Protein AF-A0A7S2CMT9-F1 (afdb_monomer_lite)

Secondary structure (DSSP, 8-state):
-HHHHHHHHHHHHHHHHHHHHHHHHHHHHHHHHHHHHHHHSPPPHHHHHHHHHHHHHGGGSSSHHHHHHHHHHHS---------TT---------------------TT---------

Structure (mmCIF, N/CA/C/O backbone):
data_AF-A0A7S2CMT9-F1
#
_entry.id   AF-A0A7S2CMT9-F1
#
loop_
_atom_site.group_PDB
_atom_site.id
_atom_site.type_symbol
_atom_site.label_atom_id
_atom_site.label_alt_id
_atom_site.label_comp_id
_atom_site.label_asym_id
_atom_site.label_entity_id
_atom_site.label_seq_id
_atom_site.pdbx_PDB_ins_code
_atom_site.Cartn_x
_atom_site.Cartn_y
_atom_site.Cartn_z
_atom_site.occupancy
_atom_site.B_iso_or_equiv
_atom_site.auth_seq_id
_atom_site.auth_comp_id
_atom_site.auth_asym_id
_atom_site.auth_atom_id
_atom_site.pdbx_PDB_model_num
ATOM 1 N N . ALA A 1 1 ? 27.005 0.802 -34.954 1.00 57.41 1 ALA A N 1
ATOM 2 C CA . ALA A 1 1 ? 25.809 0.261 -34.267 1.00 57.41 1 ALA A CA 1
ATOM 3 C C . ALA A 1 1 ? 25.746 0.564 -32.754 1.00 57.41 1 ALA A C 1
ATOM 5 O O . ALA A 1 1 ? 24.772 0.188 -32.118 1.00 57.41 1 ALA A O 1
ATOM 6 N N . MET A 1 2 ? 26.708 1.294 -32.171 1.00 59.00 2 MET A N 1
ATOM 7 C CA . MET A 1 2 ? 26.832 1.485 -30.713 1.00 59.00 2 MET A CA 1
ATOM 8 C C . MET A 1 2 ? 25.779 2.436 -30.093 1.00 59.00 2 MET A C 1
ATOM 10 O O . MET A 1 2 ? 25.417 2.283 -28.936 1.00 59.00 2 MET A O 1
ATOM 14 N N . LEU A 1 3 ? 25.216 3.362 -30.881 1.00 60.34 3 LEU A N 1
ATOM 15 C CA . LEU A 1 3 ? 24.229 4.354 -30.417 1.00 60.34 3 LEU A CA 1
ATOM 16 C C . LEU A 1 3 ? 22.809 3.800 -30.192 1.00 60.34 3 LEU A C 1
ATOM 18 O O . LEU A 1 3 ? 22.000 4.449 -29.544 1.00 60.34 3 LEU A O 1
ATOM 22 N N . ARG A 1 4 ? 22.470 2.622 -30.733 1.00 62.94 4 ARG A N 1
ATOM 23 C CA . ARG A 1 4 ? 21.123 2.039 -30.560 1.00 62.94 4 ARG A CA 1
ATOM 24 C C . ARG A 1 4 ? 20.962 1.295 -29.234 1.00 62.94 4 ARG A C 1
ATOM 26 O O . ARG A 1 4 ? 19.858 1.255 -28.704 1.00 62.94 4 ARG A O 1
ATOM 33 N N . HIS A 1 5 ? 22.051 0.743 -28.702 1.00 59.38 5 HIS A N 1
ATOM 34 C CA . HIS A 1 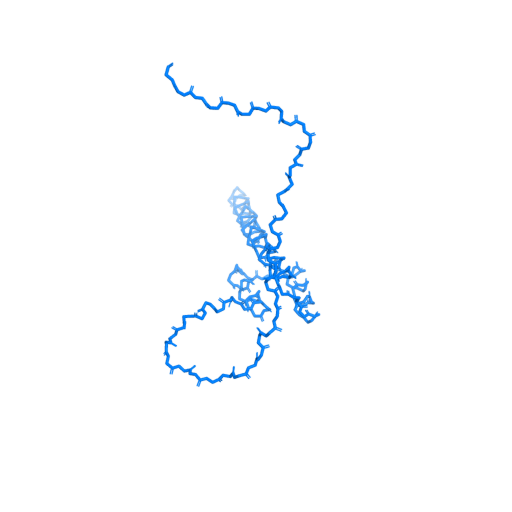5 ? 22.038 0.025 -27.428 1.00 59.38 5 HIS A CA 1
ATOM 35 C C . HIS A 1 5 ? 21.827 0.973 -26.241 1.00 59.38 5 HIS A C 1
ATOM 37 O O . HIS A 1 5 ? 20.983 0.699 -25.393 1.00 59.38 5 HIS A O 1
ATOM 43 N N . SER A 1 6 ? 22.495 2.132 -26.240 1.00 63.59 6 SER A N 1
ATOM 44 C CA . SER A 1 6 ? 22.373 3.116 -25.158 1.00 63.59 6 SER A CA 1
ATOM 45 C C . SER A 1 6 ? 20.962 3.695 -25.034 1.00 63.59 6 SER A C 1
ATOM 47 O O . SER A 1 6 ? 20.449 3.832 -23.931 1.00 63.59 6 SER A O 1
ATOM 49 N N . VAL A 1 7 ? 20.280 3.972 -26.151 1.00 69.88 7 VAL A N 1
ATOM 50 C CA . VAL A 1 7 ? 18.893 4.479 -26.135 1.00 69.88 7 VAL A CA 1
ATOM 51 C C . VAL A 1 7 ? 17.931 3.464 -25.509 1.00 69.88 7 VAL A C 1
ATOM 53 O O . VAL A 1 7 ? 17.027 3.839 -24.761 1.00 69.88 7 VAL A O 1
ATOM 56 N N . GLN A 1 8 ? 18.133 2.173 -25.778 1.00 67.69 8 GLN A N 1
ATOM 57 C CA . GLN A 1 8 ? 17.276 1.115 -25.251 1.00 67.69 8 GLN A CA 1
ATOM 58 C C . GLN A 1 8 ? 17.497 0.881 -23.748 1.00 67.69 8 GLN A C 1
ATOM 60 O O . GLN A 1 8 ? 16.543 0.590 -23.030 1.00 67.69 8 GLN A O 1
ATOM 65 N N . GLU A 1 9 ? 18.728 1.035 -23.260 1.00 68.94 9 GLU A N 1
ATOM 66 C CA . GLU A 1 9 ? 19.057 0.957 -21.831 1.00 68.94 9 GLU A CA 1
ATOM 67 C C . GLU A 1 9 ? 18.506 2.157 -21.055 1.00 68.94 9 GLU A C 1
ATOM 69 O O . GLU A 1 9 ? 17.838 1.970 -20.037 1.00 68.94 9 GLU A O 1
ATOM 74 N N . THR A 1 10 ? 18.674 3.375 -21.578 1.00 69.12 10 THR A N 1
ATOM 75 C CA . THR A 1 10 ? 18.124 4.590 -20.958 1.00 69.12 10 THR A CA 1
ATOM 76 C C . THR A 1 10 ? 16.598 4.544 -20.889 1.00 69.12 10 THR A C 1
ATOM 78 O O . THR A 1 10 ? 16.018 4.888 -19.862 1.00 69.12 10 THR A O 1
ATOM 81 N N . SER A 1 11 ? 15.929 4.063 -21.944 1.00 64.25 11 SER A N 1
ATOM 82 C CA . SER A 1 11 ? 14.468 3.921 -21.941 1.00 64.25 11 SER A CA 1
ATOM 83 C C . SER A 1 11 ? 13.983 2.943 -20.869 1.00 64.25 11 SER A C 1
ATOM 85 O O . SER A 1 11 ? 12.986 3.231 -20.216 1.00 64.25 11 SER A O 1
ATOM 87 N N . LYS A 1 12 ? 14.682 1.815 -20.670 1.00 71.31 12 LYS A N 1
ATOM 88 C CA . LYS A 1 12 ? 14.340 0.828 -19.633 1.00 71.31 12 LYS A CA 1
ATOM 89 C C . LYS A 1 12 ? 14.509 1.400 -18.228 1.00 71.31 12 LYS A C 1
ATOM 91 O O . LYS A 1 12 ? 13.674 1.149 -17.362 1.00 71.31 12 LYS A O 1
ATOM 96 N N . MET A 1 13 ? 15.567 2.181 -18.019 1.00 71.19 13 MET A N 1
ATOM 97 C CA . MET A 1 13 ? 15.835 2.834 -16.740 1.00 71.19 13 MET A CA 1
ATOM 98 C C . MET A 1 13 ? 14.741 3.852 -16.391 1.00 71.19 13 MET A C 1
ATOM 100 O O . MET A 1 13 ? 14.219 3.824 -15.282 1.00 71.19 13 MET A O 1
ATOM 104 N N . LEU A 1 14 ? 14.331 4.690 -17.352 1.00 72.88 14 LEU A N 1
ATOM 105 C CA . LEU A 1 14 ? 13.247 5.661 -17.157 1.00 72.88 14 LEU A CA 1
ATOM 106 C C . LEU A 1 14 ? 11.908 4.978 -16.842 1.00 72.88 14 LEU A C 1
ATOM 108 O O . LEU A 1 14 ? 11.249 5.358 -15.879 1.00 72.88 14 LEU A O 1
ATOM 112 N N . THR A 1 15 ? 11.553 3.914 -17.572 1.00 73.12 15 THR A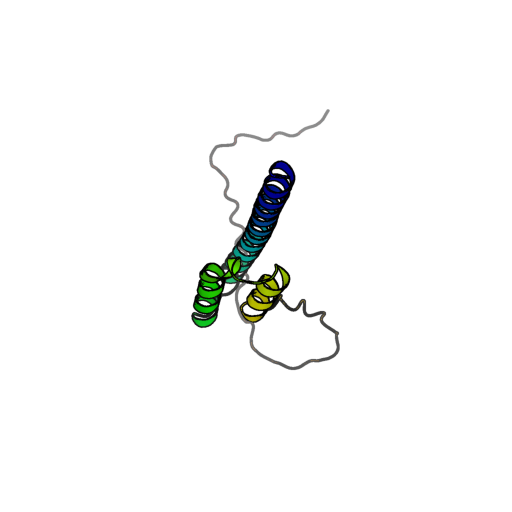 N 1
ATOM 113 C CA . THR A 1 15 ? 10.330 3.146 -17.274 1.00 73.12 15 THR A CA 1
ATOM 114 C C . THR A 1 15 ? 10.361 2.469 -15.903 1.00 73.12 15 THR A C 1
ATOM 116 O O . THR A 1 15 ? 9.310 2.295 -15.294 1.00 73.12 15 THR A O 1
ATOM 119 N N . GLY A 1 16 ? 11.546 2.101 -15.400 1.00 77.31 16 GLY A N 1
ATOM 120 C CA . GLY A 1 16 ? 11.700 1.555 -14.049 1.00 77.31 16 GLY A CA 1
ATOM 121 C C . GLY A 1 16 ? 11.352 2.580 -12.969 1.00 77.31 16 GLY A C 1
ATOM 122 O O . GLY A 1 16 ? 10.614 2.266 -12.038 1.00 77.31 16 GLY A O 1
ATOM 123 N N . PHE A 1 17 ? 11.796 3.829 -13.133 1.00 85.38 17 PHE A N 1
ATOM 124 C CA . PHE A 1 17 ? 11.470 4.902 -12.191 1.00 85.38 17 PHE A CA 1
ATOM 125 C C . PHE A 1 17 ? 9.984 5.259 -12.182 1.00 85.38 17 PHE A C 1
ATOM 127 O O . PHE A 1 17 ? 9.429 5.516 -11.115 1.00 85.38 17 PHE A O 1
ATOM 134 N N . ASP A 1 18 ? 9.322 5.252 -13.340 1.00 89.06 18 ASP A N 1
ATOM 135 C CA . ASP A 1 18 ? 7.887 5.543 -13.410 1.00 89.06 18 ASP A CA 1
ATOM 136 C C . ASP A 1 18 ? 7.051 4.499 -12.648 1.00 89.06 18 ASP A C 1
ATOM 138 O O . ASP A 1 18 ? 6.098 4.858 -11.944 1.00 89.06 18 ASP A O 1
ATOM 142 N N . ASP A 1 19 ? 7.427 3.217 -12.723 1.00 90.12 19 ASP A N 1
ATOM 143 C CA . ASP A 1 19 ? 6.785 2.151 -11.942 1.00 90.12 19 ASP A CA 1
ATOM 144 C C . ASP A 1 19 ? 6.999 2.358 -10.435 1.00 90.12 19 ASP A C 1
ATOM 146 O O . ASP A 1 19 ? 6.040 2.349 -9.659 1.00 90.12 19 ASP A O 1
ATOM 150 N N . GLU A 1 20 ? 8.233 2.644 -10.013 1.00 93.00 20 GLU A N 1
ATOM 151 C CA . GLU A 1 20 ? 8.557 2.917 -8.607 1.00 93.00 20 GLU A CA 1
ATOM 152 C C . GLU A 1 20 ? 7.798 4.130 -8.055 1.00 93.00 20 GLU A C 1
ATOM 154 O O . GLU A 1 20 ? 7.229 4.067 -6.960 1.00 93.00 20 GLU A O 1
ATOM 159 N N . ILE A 1 21 ? 7.721 5.222 -8.822 1.00 93.69 21 ILE A N 1
ATOM 160 C CA . ILE A 1 21 ? 6.961 6.422 -8.448 1.00 93.69 21 ILE A CA 1
ATOM 161 C C . ILE A 1 21 ? 5.479 6.079 -8.294 1.00 93.69 21 ILE A C 1
ATOM 163 O O . ILE A 1 21 ? 4.830 6.522 -7.340 1.00 93.69 21 ILE A O 1
ATOM 167 N N . THR A 1 22 ? 4.929 5.285 -9.213 1.00 95.50 22 THR A N 1
ATOM 168 C CA . THR A 1 22 ? 3.516 4.898 -9.175 1.00 95.50 22 THR A CA 1
ATOM 169 C C . THR A 1 22 ? 3.221 4.020 -7.956 1.00 95.50 22 THR A C 1
ATOM 171 O O . THR A 1 22 ? 2.268 4.296 -7.219 1.00 95.50 22 THR A O 1
ATOM 174 N N . LYS A 1 23 ? 4.079 3.035 -7.672 1.00 95.75 23 LYS A N 1
ATOM 175 C CA . LYS A 1 23 ? 4.000 2.203 -6.463 1.00 95.75 23 LYS A CA 1
ATOM 176 C C . LYS A 1 23 ? 4.123 3.037 -5.187 1.00 95.75 23 LYS A C 1
ATOM 178 O O . LYS A 1 23 ? 3.360 2.830 -4.245 1.00 95.75 23 LYS A O 1
ATOM 183 N N . GLY A 1 24 ? 5.021 4.022 -5.161 1.00 95.81 24 GLY A N 1
ATOM 184 C CA . GLY A 1 24 ? 5.186 4.944 -4.034 1.00 95.81 24 GLY A CA 1
ATOM 185 C C . GLY A 1 24 ? 3.926 5.770 -3.751 1.00 95.81 24 GLY A C 1
ATOM 186 O O . GLY A 1 24 ? 3.495 5.877 -2.600 1.00 95.81 24 GLY A O 1
ATOM 187 N N . ARG A 1 25 ? 3.275 6.296 -4.799 1.00 97.31 25 ARG A N 1
ATOM 188 C CA . ARG A 1 25 ? 1.992 7.013 -4.674 1.00 97.31 25 ARG A CA 1
ATOM 189 C C . ARG A 1 25 ? 0.895 6.115 -4.109 1.00 97.31 25 ARG A C 1
ATOM 191 O O . ARG A 1 25 ? 0.175 6.538 -3.205 1.00 97.31 25 ARG A O 1
ATOM 198 N N . LEU A 1 26 ? 0.795 4.880 -4.600 1.00 97.12 26 LEU A N 1
ATOM 199 C CA . LEU A 1 26 ? -0.158 3.904 -4.079 1.00 97.12 26 LEU A CA 1
ATOM 200 C C . LEU A 1 26 ? 0.109 3.601 -2.598 1.00 97.12 26 LEU A C 1
ATOM 202 O O . LEU A 1 26 ? -0.803 3.678 -1.778 1.00 97.12 26 LEU A O 1
ATOM 206 N N . MET A 1 27 ? 1.360 3.326 -2.224 1.00 97.50 27 MET A N 1
ATOM 207 C CA . MET A 1 27 ? 1.722 3.058 -0.829 1.00 97.50 27 MET A CA 1
ATOM 208 C C . MET A 1 27 ? 1.385 4.227 0.098 1.00 97.50 27 MET A C 1
ATOM 210 O O . MET A 1 27 ? 0.925 4.004 1.218 1.00 97.50 27 MET A O 1
ATOM 214 N N . HIS A 1 28 ? 1.542 5.470 -0.357 1.00 97.50 28 HIS A N 1
ATOM 215 C CA . HIS A 1 28 ? 1.130 6.646 0.408 1.00 97.50 28 HIS A CA 1
ATOM 216 C C . HIS A 1 28 ? -0.391 6.689 0.657 1.00 97.50 28 HIS A C 1
ATOM 218 O O . HIS A 1 28 ? -0.834 6.952 1.781 1.00 97.50 28 HIS A O 1
ATOM 224 N N . GLN A 1 29 ? -1.197 6.374 -0.363 1.00 96.31 29 GLN A N 1
ATOM 225 C CA . GLN A 1 29 ? -2.657 6.279 -0.234 1.00 96.31 29 GLN A CA 1
ATOM 226 C C . GLN A 1 29 ? -3.058 5.177 0.756 1.00 96.31 29 GLN A C 1
ATOM 228 O O . GLN A 1 29 ? -3.858 5.411 1.666 1.00 96.31 29 GLN A O 1
ATOM 233 N N . LEU A 1 30 ? -2.457 3.992 0.628 1.00 95.75 30 LEU A N 1
ATOM 234 C CA . LEU A 1 30 ? -2.715 2.852 1.509 1.00 95.75 30 LEU A CA 1
ATOM 235 C C . LEU A 1 30 ? -2.299 3.125 2.955 1.00 95.75 30 LEU A C 1
ATOM 237 O O . LEU A 1 30 ? -3.029 2.783 3.881 1.00 95.75 30 LEU A O 1
ATOM 241 N N . THR A 1 31 ? -1.173 3.809 3.153 1.00 96.75 31 THR A N 1
ATOM 242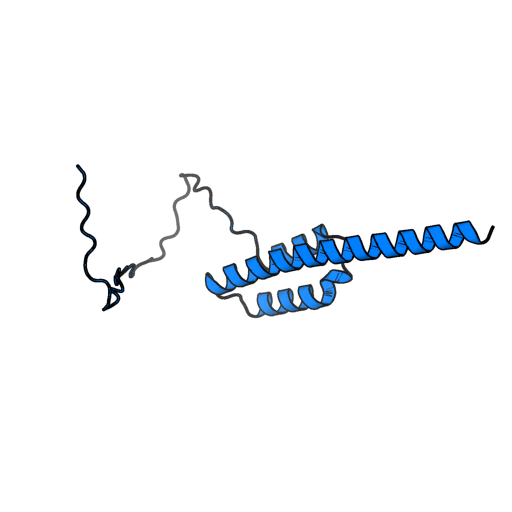 C CA . THR A 1 31 ? -0.697 4.226 4.478 1.00 96.75 31 THR A CA 1
ATOM 243 C C . THR A 1 31 ? -1.701 5.155 5.154 1.00 96.75 31 THR A C 1
ATOM 245 O O . THR A 1 31 ? -2.050 4.956 6.317 1.00 96.75 31 THR A O 1
ATOM 248 N N . SER A 1 32 ? -2.225 6.138 4.416 1.00 95.38 32 SER A N 1
ATOM 249 C CA . SER A 1 32 ? -3.275 7.026 4.924 1.00 95.38 32 SER A CA 1
ATOM 250 C C . SER A 1 32 ? -4.522 6.241 5.340 1.00 95.38 32 SER A C 1
ATOM 252 O O . SER A 1 32 ? -5.048 6.454 6.431 1.00 95.38 32 SER A O 1
ATOM 254 N N . ARG A 1 33 ? -4.962 5.276 4.519 1.00 93.12 33 ARG A N 1
ATOM 255 C CA . ARG A 1 33 ? -6.108 4.404 4.831 1.00 93.12 33 ARG A CA 1
ATOM 256 C C . ARG A 1 33 ? -5.858 3.535 6.067 1.00 93.12 33 ARG A C 1
ATOM 258 O O . ARG A 1 33 ? -6.731 3.458 6.927 1.00 93.12 33 ARG A O 1
ATOM 265 N N . TYR A 1 34 ? -4.674 2.936 6.185 1.00 94.56 34 TYR A N 1
ATOM 266 C CA . TYR A 1 34 ? -4.265 2.155 7.354 1.00 94.56 34 TYR A CA 1
ATOM 267 C C . TYR A 1 34 ? -4.368 2.976 8.643 1.00 94.56 34 TYR A C 1
ATOM 269 O O . TYR A 1 34 ? -4.977 2.528 9.611 1.00 94.56 34 TYR A O 1
ATOM 277 N N . PHE A 1 35 ? -3.824 4.198 8.654 1.00 93.50 35 PHE A N 1
ATOM 278 C CA . PHE A 1 35 ? -3.862 5.057 9.841 1.00 93.50 35 PHE A CA 1
ATOM 279 C C . PHE A 1 35 ? -5.267 5.551 10.179 1.00 93.50 35 PHE A C 1
ATOM 281 O O . PHE A 1 35 ? -5.592 5.681 11.359 1.00 93.50 35 PHE A O 1
ATOM 288 N N . THR A 1 36 ? -6.102 5.824 9.175 1.00 90.75 36 THR A N 1
ATOM 289 C CA . THR A 1 36 ? -7.514 6.149 9.404 1.00 90.75 36 THR A CA 1
ATOM 290 C C . THR A 1 36 ? -8.229 4.984 10.073 1.00 90.75 36 THR A C 1
ATOM 292 O O . THR A 1 36 ? -8.861 5.190 11.108 1.00 90.75 36 THR A O 1
ATOM 295 N N . MET A 1 37 ? -8.053 3.765 9.554 1.00 88.62 37 MET A N 1
ATOM 296 C CA . MET A 1 37 ? -8.641 2.576 10.160 1.00 88.62 37 MET A CA 1
ATOM 297 C C . MET A 1 37 ? -8.111 2.373 11.577 1.00 88.62 37 MET A C 1
ATOM 299 O O . MET A 1 37 ? -8.912 2.291 12.489 1.00 88.62 37 MET A O 1
ATOM 303 N N . GLN A 1 38 ? -6.792 2.407 11.795 1.00 89.75 38 GLN A N 1
ATOM 304 C CA . GLN A 1 38 ? -6.176 2.219 13.115 1.00 89.75 38 GLN A CA 1
ATOM 305 C C . GLN A 1 38 ? -6.700 3.204 14.180 1.00 89.75 38 GLN A C 1
ATOM 307 O O . GLN A 1 38 ? -6.734 2.885 15.371 1.00 89.75 38 GLN A O 1
ATOM 312 N N . LYS A 1 39 ? -7.073 4.423 13.766 1.00 88.75 39 LYS A N 1
ATOM 313 C CA . LYS A 1 39 ? -7.667 5.437 14.647 1.00 88.75 39 LYS A CA 1
ATOM 314 C C . LYS A 1 39 ? -9.140 5.170 14.957 1.00 88.75 39 LYS A C 1
ATOM 316 O O . LYS A 1 39 ? -9.565 5.477 16.067 1.00 88.75 39 LYS A O 1
ATOM 321 N N . GLN A 1 40 ? -9.904 4.670 13.989 1.00 86.94 40 GLN A N 1
ATOM 322 C CA . GLN A 1 40 ? -11.326 4.344 14.148 1.00 86.94 40 GLN A CA 1
ATOM 323 C C . GLN A 1 40 ? -11.508 3.033 14.921 1.00 86.94 40 GLN A C 1
ATOM 325 O O . GLN A 1 40 ? -12.271 2.965 15.881 1.00 86.94 40 GLN A O 1
ATOM 330 N N . GLU A 1 41 ? -10.738 2.021 14.537 1.00 83.88 41 GLU A N 1
ATOM 331 C CA . GLU A 1 41 ? -10.745 0.665 15.057 1.00 83.88 41 GLU A CA 1
ATOM 332 C C . GLU A 1 41 ? -9.303 0.237 15.333 1.00 83.88 41 GLU A C 1
ATOM 334 O O . GLU A 1 41 ? -8.411 0.387 14.497 1.00 83.88 41 GLU A O 1
ATOM 339 N N . LYS A 1 42 ? -9.032 -0.318 16.518 1.00 85.81 42 LYS A N 1
ATOM 340 C CA . LYS A 1 42 ? -7.692 -0.848 16.785 1.00 85.81 42 LYS A CA 1
ATOM 341 C C . LYS A 1 42 ? -7.422 -2.012 15.834 1.00 85.81 42 LYS A C 1
ATOM 343 O O . LYS A 1 42 ? -8.092 -3.040 15.912 1.00 85.81 42 LYS A O 1
ATOM 348 N N . THR A 1 43 ? -6.401 -1.867 14.994 1.00 90.94 43 THR A N 1
ATOM 349 C CA . THR A 1 43 ? -5.836 -2.969 14.217 1.00 90.94 43 THR A CA 1
ATOM 350 C C . THR A 1 43 ? -5.433 -4.116 15.140 1.00 90.94 43 THR A C 1
ATOM 352 O O . THR A 1 43 ? -4.960 -3.923 16.265 1.00 90.94 43 THR A O 1
ATOM 355 N N . THR A 1 44 ? -5.595 -5.346 14.664 1.00 93.94 44 THR A N 1
ATOM 356 C CA . THR A 1 44 ? -5.028 -6.501 15.360 1.00 93.94 44 THR A CA 1
ATOM 357 C C . THR A 1 44 ? -3.509 -6.530 15.172 1.00 93.94 44 THR A C 1
ATOM 359 O O . THR A 1 44 ? -2.988 -6.145 14.126 1.00 93.94 44 THR A O 1
ATOM 362 N N . LYS A 1 45 ? -2.775 -7.100 16.141 1.00 94.19 45 LYS A N 1
ATOM 363 C CA . LYS A 1 45 ? -1.315 -7.300 16.014 1.00 94.19 45 LYS A CA 1
ATOM 364 C C . LYS A 1 45 ? -0.933 -8.056 14.739 1.00 94.19 45 LYS A C 1
ATOM 366 O O . LYS A 1 45 ? 0.151 -7.848 14.203 1.00 94.19 45 LYS A O 1
ATOM 371 N N . ARG A 1 46 ? -1.797 -8.969 14.282 1.00 94.19 46 ARG A N 1
ATOM 372 C CA . ARG A 1 46 ? -1.576 -9.727 13.050 1.00 94.19 46 ARG A CA 1
ATOM 373 C C . ARG A 1 46 ? -1.630 -8.813 11.828 1.00 94.19 46 ARG A C 1
ATOM 375 O O . ARG A 1 46 ? -0.716 -8.868 11.014 1.00 94.19 46 ARG A O 1
ATOM 382 N N . GLN A 1 47 ? -2.637 -7.944 11.753 1.00 93.94 47 GLN A N 1
ATOM 383 C CA . GLN A 1 47 ? -2.758 -6.953 10.685 1.00 93.94 47 GLN A CA 1
ATOM 384 C C . GLN A 1 47 ? -1.584 -5.973 10.678 1.00 93.94 47 GLN A C 1
ATOM 386 O O . GLN A 1 47 ? -1.038 -5.709 9.613 1.00 93.94 47 GLN A O 1
ATOM 391 N N . ASP A 1 48 ? -1.135 -5.504 11.848 1.00 95.62 48 ASP A N 1
ATOM 392 C CA . ASP A 1 48 ? 0.049 -4.638 11.953 1.00 95.62 48 ASP A CA 1
ATOM 393 C C . ASP A 1 48 ? 1.302 -5.315 11.373 1.00 95.62 48 ASP A C 1
ATOM 395 O O . ASP A 1 48 ? 2.106 -4.689 10.682 1.00 95.62 48 ASP A O 1
ATOM 399 N N . TRP A 1 49 ? 1.486 -6.606 11.665 1.00 97.25 49 TRP A N 1
ATOM 400 C CA . TRP A 1 49 ? 2.612 -7.391 11.161 1.00 97.25 49 TRP A CA 1
ATOM 401 C C . TRP A 1 49 ? 2.534 -7.638 9.657 1.00 97.25 49 TRP A C 1
ATOM 403 O O . TRP A 1 49 ? 3.538 -7.478 8.961 1.00 97.25 49 TRP A O 1
ATOM 413 N N . ASP A 1 50 ? 1.362 -8.018 9.152 1.00 96.88 50 ASP A N 1
ATOM 414 C CA . ASP A 1 50 ? 1.171 -8.249 7.723 1.00 96.88 50 ASP A CA 1
ATOM 415 C C . ASP A 1 50 ? 1.299 -6.929 6.931 1.00 96.88 50 ASP A C 1
ATOM 417 O O . ASP A 1 50 ? 1.899 -6.919 5.855 1.00 96.88 50 ASP A O 1
ATOM 421 N N . TRP A 1 51 ? 0.851 -5.797 7.495 1.00 96.81 51 TRP A N 1
ATOM 422 C CA . TRP A 1 51 ? 1.071 -4.458 6.935 1.00 96.81 51 TRP A CA 1
ATOM 423 C C . TRP A 1 51 ? 2.559 -4.104 6.853 1.00 96.81 51 TRP A C 1
ATOM 425 O O . TRP A 1 51 ? 3.035 -3.714 5.788 1.00 96.81 51 TRP A O 1
ATOM 435 N N . LYS A 1 52 ? 3.328 -4.304 7.932 1.00 97.19 52 LYS A N 1
ATOM 436 C CA . LYS A 1 52 ? 4.786 -4.073 7.921 1.00 97.19 52 LYS A CA 1
ATOM 437 C C . LYS A 1 52 ? 5.491 -4.898 6.845 1.00 97.19 52 LYS A C 1
ATOM 439 O O . LYS A 1 52 ? 6.292 -4.353 6.092 1.00 97.19 52 LYS A O 1
ATOM 444 N N . ARG A 1 53 ? 5.138 -6.181 6.713 1.00 97.38 53 ARG A N 1
ATOM 445 C CA . ARG A 1 53 ? 5.683 -7.050 5.656 1.00 97.38 53 ARG A CA 1
ATOM 446 C C . ARG A 1 53 ? 5.337 -6.561 4.253 1.00 97.38 53 ARG A C 1
ATOM 448 O O . ARG A 1 53 ? 6.159 -6.684 3.349 1.00 97.38 53 ARG A O 1
ATOM 455 N N . LEU A 1 54 ? 4.134 -6.019 4.052 1.00 97.12 54 LEU A N 1
ATOM 456 C CA . LEU A 1 54 ? 3.771 -5.405 2.776 1.00 97.12 54 LEU A CA 1
ATOM 457 C C . LEU A 1 54 ? 4.659 -4.186 2.485 1.00 97.12 54 LEU A C 1
ATOM 459 O O . LEU A 1 54 ? 5.202 -4.097 1.388 1.00 97.12 54 LEU A O 1
ATOM 463 N N . CYS A 1 55 ? 4.873 -3.304 3.466 1.00 96.88 55 CYS A N 1
ATOM 464 C CA . CYS A 1 55 ? 5.742 -2.130 3.330 1.00 96.88 55 CYS A CA 1
ATOM 465 C C . CYS A 1 55 ? 7.206 -2.474 3.026 1.00 96.88 55 CYS A C 1
ATOM 467 O O . CYS A 1 55 ? 7.864 -1.734 2.304 1.00 96.88 55 CYS A O 1
ATOM 469 N N . GLU A 1 56 ? 7.724 -3.583 3.551 1.00 97.00 56 GLU A N 1
ATOM 470 C CA . GLU A 1 56 ? 9.095 -4.034 3.275 1.00 97.00 56 GLU A CA 1
ATOM 471 C C . GLU A 1 56 ? 9.248 -4.609 1.857 1.00 97.00 56 GLU A C 1
ATOM 473 O O . GLU A 1 56 ? 10.310 -4.491 1.250 1.00 97.00 56 GLU A O 1
ATOM 478 N N . GLY A 1 57 ? 8.193 -5.231 1.317 1.00 95.00 57 GLY A N 1
ATOM 479 C CA . GLY A 1 57 ? 8.262 -6.016 0.082 1.00 95.00 57 GLY A CA 1
ATOM 480 C C . GLY A 1 57 ? 7.548 -5.433 -1.140 1.00 95.00 57 GLY A C 1
ATOM 481 O O . GLY A 1 57 ? 7.555 -6.081 -2.185 1.00 95.00 57 GLY A O 1
ATOM 482 N N . TYR A 1 58 ? 6.901 -4.266 -1.047 1.00 96.00 58 TYR A N 1
ATOM 483 C CA . TYR A 1 58 ? 6.001 -3.787 -2.111 1.00 96.00 58 TYR A CA 1
ATOM 484 C C . TYR A 1 58 ? 6.700 -3.512 -3.451 1.00 96.00 58 TYR A C 1
ATOM 486 O O . TYR A 1 58 ? 6.094 -3.723 -4.499 1.00 96.00 58 TYR A O 1
ATOM 494 N N . LEU A 1 59 ? 7.971 -3.092 -3.441 1.00 94.94 59 LEU A N 1
ATOM 495 C CA . LEU A 1 59 ? 8.731 -2.836 -4.672 1.00 94.94 59 LEU A CA 1
ATOM 496 C C . LEU A 1 59 ? 8.951 -4.113 -5.494 1.00 94.94 59 LEU A C 1
ATOM 498 O O . LEU A 1 59 ? 8.937 -4.058 -6.722 1.00 94.94 59 LEU A O 1
ATOM 502 N N . ALA A 1 60 ? 9.074 -5.262 -4.822 1.00 94.75 60 ALA A N 1
ATOM 503 C CA . ALA A 1 60 ? 9.251 -6.568 -5.453 1.00 94.75 60 ALA A CA 1
ATOM 504 C C . ALA A 1 60 ? 7.944 -7.160 -6.014 1.00 94.75 60 ALA A C 1
ATOM 506 O O . ALA A 1 60 ? 7.962 -8.238 -6.609 1.00 94.75 60 ALA A O 1
ATOM 507 N N . LEU A 1 61 ? 6.800 -6.498 -5.808 1.00 93.81 61 LEU A N 1
ATOM 508 C CA . LEU A 1 61 ? 5.529 -6.937 -6.376 1.00 93.81 61 LEU A CA 1
ATOM 509 C C . LEU A 1 61 ? 5.424 -6.534 -7.853 1.00 93.81 61 LEU A C 1
ATOM 511 O O . LEU A 1 61 ? 5.907 -5.466 -8.235 1.00 93.81 61 LEU A O 1
ATOM 515 N N . PRO A 1 62 ? 4.801 -7.382 -8.693 1.00 90.69 62 PRO A N 1
ATOM 516 C CA . PRO A 1 62 ? 4.813 -7.200 -10.143 1.00 90.69 62 PRO A CA 1
ATOM 517 C C . PRO A 1 62 ? 4.064 -5.943 -10.586 1.00 90.69 62 PRO A C 1
ATOM 519 O O . PRO A 1 62 ? 4.458 -5.321 -11.564 1.00 90.69 62 PRO A O 1
ATOM 522 N N . ASP A 1 63 ? 3.006 -5.559 -9.869 1.00 92.62 63 ASP A N 1
ATOM 523 C CA . ASP A 1 63 ? 2.177 -4.409 -10.205 1.00 92.62 63 ASP A CA 1
ATOM 524 C C . ASP A 1 63 ? 1.453 -3.828 -8.974 1.00 92.62 63 ASP A C 1
ATOM 526 O O . ASP A 1 63 ? 1.455 -4.375 -7.865 1.00 92.62 63 ASP A O 1
ATOM 530 N N . ASN A 1 64 ? 0.793 -2.695 -9.202 1.00 93.88 64 ASN A N 1
ATOM 531 C CA . ASN A 1 64 ? -0.041 -2.000 -8.223 1.00 93.88 64 ASN A CA 1
ATOM 532 C C . ASN A 1 64 ? -1.250 -2.825 -7.759 1.00 93.88 64 ASN A C 1
ATOM 534 O O . ASN A 1 64 ? -1.683 -2.702 -6.612 1.00 93.88 64 ASN A O 1
ATOM 538 N N . MET A 1 65 ? -1.791 -3.684 -8.625 1.00 94.81 65 MET A N 1
ATOM 539 C CA . MET A 1 65 ? -2.939 -4.532 -8.296 1.00 94.81 65 MET A CA 1
ATOM 540 C C . MET A 1 65 ? -2.569 -5.586 -7.250 1.00 94.81 65 MET A C 1
ATOM 542 O O . MET A 1 65 ? -3.351 -5.848 -6.337 1.00 94.81 65 MET A O 1
ATOM 546 N N . ALA A 1 66 ? -1.363 -6.147 -7.317 1.00 95.44 66 ALA A N 1
ATOM 547 C CA . ALA A 1 66 ? -0.840 -7.080 -6.331 1.00 95.44 66 ALA A CA 1
ATOM 548 C C . ALA A 1 66 ? -0.650 -6.413 -4.960 1.00 95.44 66 ALA A C 1
ATOM 550 O O . ALA A 1 66 ? -0.975 -7.026 -3.940 1.00 95.44 66 ALA A O 1
ATOM 551 N N . ILE A 1 67 ? -0.173 -5.161 -4.931 1.00 97.12 67 ILE A N 1
ATOM 552 C CA . ILE A 1 67 ? -0.052 -4.364 -3.699 1.00 97.12 67 ILE A CA 1
ATOM 553 C C . ILE A 1 67 ? -1.441 -4.138 -3.090 1.00 97.12 67 ILE A C 1
ATOM 555 O O . ILE A 1 67 ? -1.670 -4.488 -1.931 1.00 97.12 67 ILE A O 1
ATOM 559 N N . GLN A 1 68 ? -2.382 -3.622 -3.887 1.00 96.19 68 GLN A N 1
ATOM 560 C CA . GLN A 1 68 ? -3.751 -3.330 -3.457 1.00 96.19 68 GLN A CA 1
ATOM 561 C C . GLN A 1 68 ? -4.461 -4.586 -2.936 1.00 96.19 68 GLN A C 1
ATOM 563 O O . GLN A 1 68 ? -4.995 -4.587 -1.832 1.00 96.19 68 GLN A O 1
ATOM 568 N N . LYS A 1 69 ? -4.384 -5.698 -3.677 1.00 95.44 69 LYS A N 1
ATOM 569 C CA . LYS A 1 69 ? -4.991 -6.977 -3.289 1.00 95.44 69 LYS A CA 1
ATOM 570 C C . LYS A 1 69 ? -4.444 -7.505 -1.963 1.00 95.44 69 LYS A C 1
ATOM 572 O O . LYS A 1 69 ? -5.206 -8.034 -1.157 1.00 95.44 69 LYS A O 1
ATOM 577 N N . ARG A 1 70 ? -3.132 -7.388 -1.727 1.00 96.19 70 ARG A N 1
ATOM 578 C CA . ARG A 1 70 ? -2.533 -7.779 -0.442 1.00 96.19 70 ARG A CA 1
ATOM 579 C C . ARG A 1 70 ? -2.990 -6.867 0.684 1.00 96.19 70 ARG A C 1
ATOM 581 O O . ARG A 1 70 ? -3.292 -7.370 1.758 1.00 96.19 70 ARG A O 1
ATOM 588 N N . PHE A 1 71 ? -3.074 -5.563 0.437 1.00 96.31 71 PHE A N 1
ATOM 589 C CA . PHE A 1 71 ? -3.604 -4.626 1.417 1.00 96.31 71 PHE A CA 1
ATOM 590 C C . PHE A 1 71 ? -5.052 -4.948 1.785 1.00 96.31 71 PHE A C 1
ATOM 592 O O . PHE A 1 71 ? -5.357 -5.066 2.966 1.00 96.31 71 PHE A O 1
ATOM 599 N N . ASP A 1 72 ? -5.923 -5.168 0.799 1.00 95.00 72 ASP A N 1
ATOM 600 C CA . ASP A 1 72 ? -7.338 -5.464 1.042 1.00 95.00 72 ASP A CA 1
ATOM 601 C C . ASP A 1 72 ? -7.554 -6.818 1.743 1.00 95.00 72 ASP A C 1
ATOM 603 O O . ASP A 1 72 ? -8.563 -7.015 2.414 1.00 95.00 72 ASP A O 1
ATOM 607 N N . ALA A 1 73 ? -6.593 -7.744 1.652 1.00 94.31 73 ALA A N 1
ATOM 608 C CA . ALA A 1 73 ? -6.597 -8.973 2.445 1.00 94.31 73 ALA A CA 1
ATOM 609 C C . ALA A 1 73 ? -6.234 -8.741 3.928 1.00 94.31 73 ALA A C 1
ATOM 611 O O . ALA A 1 73 ? -6.650 -9.519 4.784 1.00 94.31 73 ALA A O 1
ATOM 612 N N . ILE A 1 74 ? -5.462 -7.692 4.237 1.00 93.56 74 ILE A N 1
ATOM 613 C CA . ILE A 1 74 ? -5.098 -7.297 5.610 1.00 93.56 74 ILE A CA 1
ATOM 614 C C . ILE A 1 74 ? -6.210 -6.427 6.208 1.00 93.56 74 ILE A C 1
ATOM 616 O O . ILE A 1 74 ? -6.634 -6.628 7.348 1.00 93.56 74 ILE A O 1
ATOM 620 N N . ILE A 1 75 ? -6.669 -5.452 5.425 1.00 89.62 75 ILE A N 1
ATOM 621 C CA . ILE A 1 75 ? -7.673 -4.453 5.7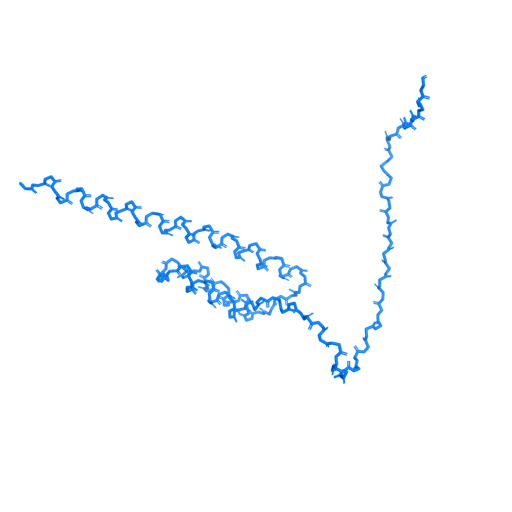76 1.00 89.62 75 ILE A CA 1
ATOM 622 C C . ILE A 1 75 ? -8.768 -4.504 4.710 1.00 89.62 75 ILE A C 1
ATOM 624 O O . ILE A 1 75 ? -8.654 -3.821 3.685 1.00 89.62 75 ILE A O 1
ATOM 628 N N . PRO A 1 76 ? -9.829 -5.300 4.917 1.00 85.38 76 PRO A N 1
ATOM 629 C CA . PRO A 1 76 ? -10.920 -5.351 3.961 1.00 85.38 76 PRO A CA 1
ATOM 630 C C . PRO A 1 76 ? -11.522 -3.952 3.779 1.00 85.38 76 PRO A C 1
ATOM 632 O O . PRO A 1 76 ? -11.585 -3.172 4.734 1.00 85.38 76 PRO A O 1
ATOM 635 N N . PRO A 1 77 ? -11.931 -3.581 2.553 1.00 78.12 77 PRO A N 1
ATOM 636 C CA . PRO A 1 77 ? -12.708 -2.369 2.357 1.00 78.12 77 PRO A CA 1
ATOM 637 C C . PRO A 1 77 ? -13.950 -2.455 3.232 1.00 78.12 77 PRO A C 1
ATOM 639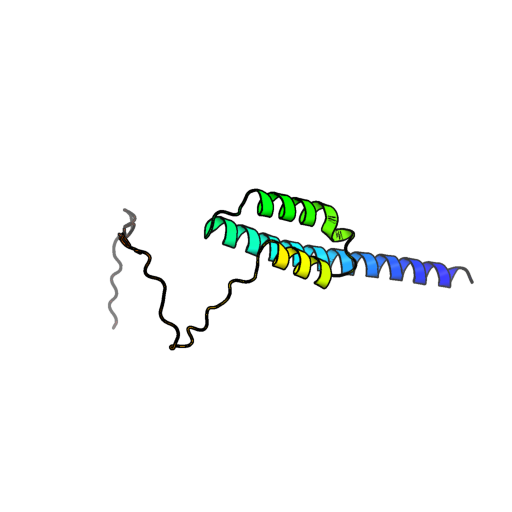 O O . PRO A 1 77 ? -14.626 -3.486 3.253 1.00 78.12 77 PRO A O 1
ATOM 642 N N . GLU A 1 78 ? -14.197 -1.382 3.982 1.00 68.19 78 GLU A N 1
ATOM 643 C CA . GLU A 1 78 ? -15.378 -1.233 4.819 1.00 68.19 78 GLU A CA 1
ATOM 644 C C . GLU A 1 78 ? -16.584 -1.598 3.954 1.00 68.19 78 GLU A C 1
ATOM 646 O O . GLU A 1 78 ? -16.862 -0.950 2.936 1.00 68.19 78 GLU A O 1
ATOM 651 N N . ARG A 1 79 ? -17.244 -2.714 4.286 1.00 55.72 79 ARG A N 1
ATOM 652 C CA . ARG A 1 79 ? -18.502 -3.058 3.641 1.00 55.72 79 ARG A CA 1
ATOM 653 C C . ARG A 1 79 ? -19.427 -1.917 4.024 1.00 55.72 79 ARG A C 1
ATOM 655 O O . ARG A 1 79 ? -19.879 -1.864 5.161 1.00 55.72 79 ARG A O 1
ATOM 662 N N . ARG A 1 80 ? -19.694 -0.994 3.095 1.00 44.31 80 ARG A N 1
ATOM 663 C CA . ARG A 1 80 ? -20.904 -0.182 3.166 1.00 44.31 80 ARG A CA 1
ATOM 664 C C . ARG A 1 80 ? -22.025 -1.205 3.182 1.00 44.31 80 ARG A C 1
ATOM 666 O O . ARG A 1 80 ? -22.363 -1.750 2.135 1.00 44.31 80 ARG A O 1
ATOM 673 N N . LEU A 1 81 ? -22.485 -1.561 4.377 1.00 41.59 81 LEU A N 1
ATOM 674 C CA . LEU A 1 81 ? -23.701 -2.321 4.560 1.00 41.59 81 LEU A CA 1
ATOM 675 C C . LEU A 1 81 ? -24.776 -1.433 3.946 1.00 41.59 81 LEU A C 1
ATOM 677 O O . LEU A 1 81 ? -25.239 -0.471 4.554 1.00 41.59 81 LEU A O 1
ATOM 681 N N . VAL A 1 82 ? -25.084 -1.691 2.677 1.00 42.62 82 VAL A N 1
ATOM 682 C CA . VAL A 1 82 ? -26.398 -1.384 2.147 1.00 42.62 82 VAL A CA 1
ATOM 683 C C . VAL A 1 82 ? -27.301 -2.188 3.064 1.00 42.62 82 VAL A C 1
ATOM 685 O O . VAL A 1 82 ? -27.258 -3.416 3.058 1.00 42.62 82 VAL A O 1
ATOM 688 N N . VAL A 1 83 ? -27.961 -1.491 3.984 1.00 40.53 83 VAL A N 1
ATOM 689 C CA . VAL A 1 83 ? -29.003 -2.077 4.812 1.00 40.53 83 VAL A CA 1
ATOM 690 C C . VAL A 1 83 ? -30.122 -2.407 3.832 1.00 40.53 83 VAL A C 1
ATOM 692 O O . VAL A 1 83 ? -30.980 -1.571 3.565 1.00 40.53 83 VAL A O 1
ATOM 695 N N . ASP A 1 84 ? -30.049 -3.583 3.210 1.00 37.22 84 ASP A N 1
ATOM 696 C CA . ASP A 1 84 ? -31.241 -4.219 2.675 1.00 37.22 84 ASP A CA 1
ATOM 697 C C . ASP A 1 84 ? -32.154 -4.445 3.878 1.00 37.22 84 ASP A C 1
ATOM 699 O O . ASP A 1 84 ? -31.766 -5.038 4.887 1.00 37.22 84 ASP A O 1
ATOM 703 N N . ALA A 1 85 ? -33.332 -3.842 3.804 1.00 47.97 85 ALA 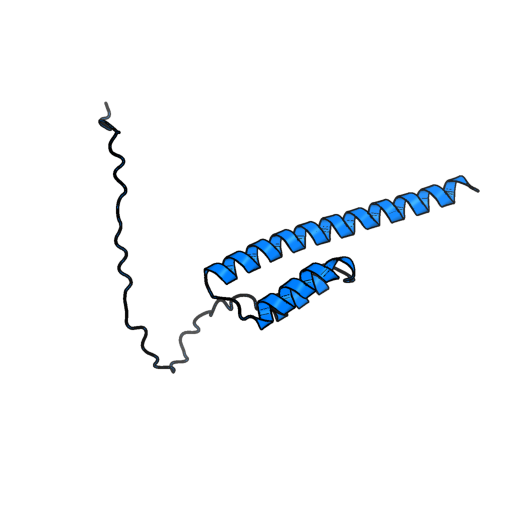A N 1
ATOM 704 C CA . ALA A 1 85 ? -34.246 -3.618 4.913 1.00 47.97 85 ALA A CA 1
ATOM 705 C C . ALA A 1 85 ? -34.969 -4.888 5.412 1.00 47.97 85 ALA A C 1
ATOM 707 O O . ALA A 1 85 ? -36.052 -4.767 5.974 1.00 47.97 85 ALA A O 1
ATOM 708 N N . ASP A 1 86 ? -34.406 -6.085 5.233 1.00 45.62 86 ASP A N 1
ATOM 709 C CA . ASP A 1 86 ? -35.162 -7.337 5.387 1.00 45.62 86 ASP A CA 1
ATOM 710 C C . ASP A 1 86 ? -34.416 -8.501 6.064 1.00 45.62 86 ASP A C 1
ATOM 712 O O . ASP A 1 86 ? -34.787 -9.655 5.879 1.00 45.62 86 ASP A O 1
ATOM 716 N N . ASP A 1 87 ? -33.404 -8.246 6.902 1.00 38.09 87 ASP A N 1
ATOM 717 C CA . ASP A 1 87 ? -32.899 -9.313 7.783 1.00 38.09 87 ASP A CA 1
ATOM 718 C C . ASP A 1 87 ? -32.562 -8.801 9.189 1.00 38.09 87 ASP A C 1
ATOM 720 O O . ASP A 1 87 ? -31.492 -8.264 9.488 1.00 38.09 87 ASP A O 1
ATOM 724 N N . VAL A 1 88 ? -33.552 -8.940 10.067 1.00 44.38 88 VAL A N 1
ATOM 725 C CA . VAL A 1 88 ? -33.424 -8.791 11.514 1.00 44.38 88 VAL A CA 1
ATOM 726 C C . VAL A 1 88 ? -32.868 -10.098 12.071 1.00 44.38 88 VAL A C 1
ATOM 728 O O . VAL A 1 88 ? -33.551 -11.110 11.996 1.00 44.38 88 VAL A O 1
ATOM 731 N N . CYS A 1 89 ? -31.683 -10.053 12.694 1.00 39.59 89 CYS A N 1
ATOM 732 C CA . CYS A 1 89 ? -31.398 -10.675 13.999 1.00 39.59 89 CYS A CA 1
ATOM 733 C C . CYS A 1 89 ? -29.907 -10.549 14.366 1.00 39.59 89 CYS A C 1
ATOM 735 O O . CYS A 1 89 ? -29.100 -11.388 13.984 1.00 39.59 89 CYS A O 1
ATOM 737 N N . TYR A 1 90 ? -29.551 -9.570 15.206 1.00 39.12 90 TYR A N 1
ATOM 738 C CA . TYR A 1 90 ? -28.741 -9.865 16.395 1.00 39.12 90 TYR A CA 1
ATOM 739 C C . TYR A 1 90 ? -28.887 -8.748 17.435 1.00 39.12 90 TYR A C 1
ATOM 741 O O . TYR A 1 90 ? -28.370 -7.641 17.289 1.00 39.12 90 TYR A O 1
ATOM 749 N N . GLU A 1 91 ? -29.631 -9.072 18.488 1.00 47.88 91 GLU A N 1
ATOM 750 C CA . GLU A 1 91 ? -29.655 -8.362 19.761 1.00 47.88 91 GLU A CA 1
ATOM 751 C C . GLU A 1 91 ? -28.246 -8.371 20.371 1.00 47.88 91 GLU A C 1
ATOM 753 O O . GLU A 1 91 ? -27.636 -9.423 20.565 1.00 47.88 91 GLU A O 1
ATOM 758 N N . GLY A 1 92 ? -27.721 -7.185 20.662 1.00 40.41 92 GLY A N 1
ATOM 759 C CA . GLY A 1 92 ? -26.398 -7.002 21.249 1.00 40.41 92 GLY A CA 1
ATOM 760 C C . GLY A 1 92 ? -26.195 -5.560 21.691 1.00 40.41 92 GLY A C 1
ATOM 761 O O . GLY A 1 92 ? -25.444 -4.818 21.071 1.00 40.41 92 GLY A O 1
ATOM 762 N N . GLU A 1 93 ? -26.956 -5.164 22.712 1.00 43.59 93 GLU A N 1
ATOM 763 C CA . GLU A 1 93 ? -26.788 -3.997 23.591 1.00 43.59 93 GLU A CA 1
ATOM 764 C C . GLU A 1 93 ? -25.734 -2.945 23.194 1.00 43.59 93 GLU A C 1
ATOM 766 O O . GLU A 1 93 ? -24.607 -2.922 23.684 1.00 43.59 93 GLU A O 1
ATOM 771 N N . TRP A 1 94 ? -26.156 -1.941 22.430 1.00 44.72 94 TRP A N 1
ATOM 772 C CA . TRP A 1 94 ? -25.446 -0.669 22.274 1.00 44.72 94 TRP A CA 1
ATOM 773 C C . TRP A 1 94 ? -26.014 0.351 23.265 1.00 44.72 94 TRP A C 1
ATOM 775 O O . TRP A 1 94 ? -26.468 1.442 22.925 1.00 44.72 94 TRP A O 1
ATOM 785 N N . LYS A 1 95 ? -25.974 -0.006 24.553 1.00 46.75 95 LYS A N 1
ATOM 786 C CA . LYS A 1 95 ? -26.100 0.972 25.633 1.00 46.75 95 LYS A CA 1
ATOM 787 C C . LYS A 1 95 ? -24.721 1.541 25.934 1.00 46.75 95 LYS A C 1
ATOM 789 O O . LYS A 1 95 ? -23.973 0.963 26.715 1.00 46.75 95 LYS A O 1
ATOM 794 N N . SER A 1 96 ? -24.447 2.740 25.422 1.00 39.41 96 SER A N 1
ATOM 795 C CA . SER A 1 96 ? -24.246 3.925 26.277 1.00 39.41 96 SER A CA 1
ATOM 796 C C . SER A 1 96 ? -23.324 4.982 25.664 1.00 39.41 96 SER A C 1
ATOM 798 O O . SER A 1 96 ? -22.154 4.740 25.399 1.00 39.41 96 SER A O 1
ATOM 800 N N . ARG A 1 97 ? -23.853 6.214 25.675 1.00 44.47 97 ARG A N 1
ATOM 801 C CA . ARG A 1 97 ? -23.150 7.508 25.783 1.00 44.47 97 ARG A CA 1
ATOM 802 C C . ARG A 1 97 ? -22.526 8.094 24.517 1.00 44.47 97 ARG A C 1
ATOM 804 O O . ARG A 1 97 ? -21.343 8.407 24.475 1.00 44.47 97 ARG A O 1
ATOM 811 N N . LEU A 1 98 ? -23.400 8.520 23.609 1.00 44.81 98 LEU A N 1
ATOM 812 C CA . LEU A 1 98 ? -23.220 9.827 22.974 1.00 44.81 98 LEU A CA 1
ATOM 813 C C . LEU A 1 98 ? -23.588 10.927 23.985 1.00 44.81 98 LEU A C 1
ATOM 815 O O . LEU A 1 98 ? -24.713 11.411 24.017 1.00 44.81 98 LEU A O 1
ATOM 819 N N . HIS A 1 99 ? -22.633 11.317 24.831 1.00 40.97 99 HIS A N 1
ATOM 820 C CA . HIS A 1 99 ? -22.608 12.678 25.368 1.00 40.97 99 HIS A CA 1
ATOM 821 C C . HIS A 1 99 ? -21.698 13.492 24.453 1.00 40.97 99 HIS A C 1
ATOM 823 O O . HIS A 1 99 ? -20.498 13.613 24.690 1.00 40.97 99 HIS A O 1
ATOM 829 N N . ILE A 1 100 ? -22.275 14.047 23.388 1.00 44.66 100 ILE A N 1
ATOM 830 C CA . ILE A 1 100 ? -21.670 15.186 22.700 1.00 44.66 100 ILE A CA 1
ATOM 831 C C . ILE A 1 100 ? -21.825 16.374 23.656 1.00 44.66 100 ILE A C 1
ATOM 833 O O . ILE A 1 100 ? -22.783 17.139 23.588 1.00 44.66 100 ILE A O 1
ATOM 837 N N . SER A 1 101 ? -20.886 16.510 24.593 1.00 39.59 101 SER A N 1
ATOM 838 C CA . SER A 1 101 ? -20.633 17.802 25.224 1.00 39.59 101 SER A CA 1
ATOM 839 C C . SER A 1 101 ? -19.952 18.665 24.177 1.00 39.59 101 SER A C 1
ATOM 841 O O . SER A 1 101 ? -18.742 18.595 23.960 1.00 39.59 101 SER A O 1
ATOM 843 N N . ARG A 1 102 ? -20.762 19.469 23.494 1.00 42.16 102 ARG A N 1
ATOM 844 C CA . ARG A 1 102 ? -20.322 20.581 22.659 1.00 42.16 102 ARG A CA 1
ATOM 845 C C . ARG A 1 102 ? -19.707 21.635 23.589 1.00 42.16 102 ARG A C 1
ATOM 847 O O . ARG A 1 102 ? -20.358 22.607 23.946 1.00 42.16 102 ARG A O 1
ATOM 854 N N . GLN A 1 103 ? -18.468 21.425 24.037 1.00 40.62 103 GLN A N 1
ATOM 855 C CA . GLN A 1 103 ? -17.679 22.495 24.641 1.00 40.62 103 GLN A CA 1
ATOM 856 C C . GLN A 1 103 ? -17.265 23.443 23.518 1.00 40.62 103 GLN A C 1
ATOM 858 O O . GLN A 1 103 ? -16.289 23.225 22.801 1.00 40.62 103 GLN A O 1
ATOM 863 N N . THR A 1 104 ? -18.051 24.500 23.354 1.00 44.62 104 THR A N 1
ATOM 864 C CA . THR A 1 104 ? -17.620 25.730 22.705 1.00 44.62 104 THR A CA 1
ATOM 865 C C . THR A 1 104 ? -16.391 26.236 23.455 1.00 44.62 104 THR A C 1
ATOM 867 O O . THR A 1 104 ? -16.505 26.749 24.568 1.00 44.62 104 THR A O 1
ATOM 870 N N . LYS A 1 105 ? -15.201 26.073 22.871 1.00 46.53 105 LYS A N 1
ATOM 871 C CA . LYS A 1 105 ? -14.033 26.853 23.280 1.00 46.53 105 LYS A CA 1
ATOM 872 C C . LYS A 1 105 ? -14.313 28.311 22.911 1.00 46.53 105 LYS A C 1
ATOM 874 O O . LYS A 1 105 ? -14.011 28.739 21.804 1.00 46.53 105 LYS A O 1
ATOM 879 N N . GLN A 1 106 ? -14.939 29.048 23.825 1.00 48.56 106 GLN A N 1
ATOM 880 C CA . GLN A 1 106 ? -14.844 30.502 23.855 1.00 48.56 106 GLN A CA 1
ATOM 881 C C . GLN A 1 106 ? -13.385 30.835 24.169 1.00 48.56 106 GLN A C 1
ATOM 883 O O . GLN A 1 106 ? -12.894 30.557 25.263 1.00 48.56 106 GLN A O 1
ATOM 888 N N . HIS A 1 107 ? -12.676 31.360 23.175 1.00 46.88 107 HIS A N 1
ATOM 889 C CA . HIS A 1 107 ? -11.389 32.002 23.389 1.00 46.88 107 HIS A CA 1
ATOM 890 C C . HIS A 1 107 ? -11.625 33.299 24.182 1.00 46.88 107 HIS A C 1
ATOM 892 O O . HIS A 1 107 ? -12.454 34.112 23.770 1.00 46.88 107 HIS A O 1
ATOM 898 N N . PRO A 1 108 ? -10.932 33.522 25.311 1.00 44.69 108 PRO A N 1
ATOM 899 C CA . PRO A 1 108 ? -10.985 34.798 26.006 1.00 44.69 108 PRO A CA 1
ATOM 900 C C . PRO A 1 108 ? -10.108 35.785 25.230 1.00 44.69 108 PRO A C 1
ATOM 902 O O . PRO A 1 108 ? -8.884 35.742 25.337 1.00 44.69 108 PRO A O 1
ATOM 905 N N . GLY A 1 109 ? -10.719 36.626 24.394 1.00 52.38 109 GLY A N 1
ATOM 906 C CA . GLY A 1 109 ? -9.965 37.647 23.662 1.00 52.38 109 GLY A CA 1
ATOM 907 C C . GLY A 1 109 ? -10.622 38.293 22.446 1.00 52.38 109 GLY A C 1
ATOM 908 O O . GLY A 1 109 ? -10.002 39.197 21.903 1.00 52.38 109 GLY A O 1
ATOM 909 N N . ASP A 1 110 ? -11.830 37.897 22.032 1.00 42.97 110 ASP A N 1
ATOM 910 C CA . ASP A 1 110 ? -12.526 38.549 20.909 1.00 42.97 110 ASP A CA 1
ATOM 911 C C . ASP A 1 110 ? -13.618 39.517 21.403 1.00 42.97 110 ASP A C 1
ATOM 913 O O . ASP A 1 110 ? -14.710 39.081 21.787 1.00 42.97 110 ASP A O 1
ATOM 917 N N . PRO A 1 111 ? -13.353 40.836 21.443 1.00 51.25 111 PRO A N 1
ATOM 918 C CA . PRO A 1 111 ? -14.388 41.837 21.623 1.00 51.25 111 PRO A CA 1
ATOM 919 C C . PRO A 1 111 ? -15.161 42.044 20.313 1.00 51.25 111 PRO A C 1
ATOM 921 O O . PRO A 1 111 ? -14.662 42.641 19.369 1.00 51.25 111 PRO A O 1
ATOM 924 N N . GLY A 1 112 ? -16.423 41.615 20.318 1.00 44.88 112 GLY A N 1
ATOM 925 C CA . GLY A 1 112 ? -17.503 42.310 19.615 1.00 44.88 112 GLY A CA 1
ATOM 926 C C . GLY A 1 112 ? -17.540 42.164 18.097 1.00 44.88 112 GLY A C 1
ATOM 927 O O . GLY A 1 112 ? -17.147 43.063 17.362 1.00 44.88 112 GLY A O 1
ATOM 928 N N . CYS A 1 113 ? -18.178 41.091 17.638 1.00 44.03 113 CYS A N 1
ATOM 929 C CA . CYS A 1 113 ? -18.920 41.126 16.386 1.00 44.03 113 CYS A CA 1
ATOM 930 C C . CYS A 1 113 ? -20.173 41.996 16.616 1.00 44.03 113 CYS A C 1
ATOM 932 O O . CYS A 1 113 ? -21.045 41.626 17.403 1.00 44.03 113 CYS A O 1
ATOM 934 N N . LEU A 1 114 ? -20.229 43.173 15.994 1.00 48.00 114 LEU A N 1
ATOM 935 C CA . LEU A 1 114 ? -21.478 43.884 15.737 1.00 48.00 114 LEU A CA 1
ATOM 936 C C . LEU A 1 114 ? -21.696 43.846 14.228 1.00 48.00 114 LEU A C 1
ATOM 938 O O . LEU A 1 114 ? -21.117 44.640 13.490 1.00 48.00 114 LEU A O 1
ATOM 942 N N . ASP A 1 115 ? -22.524 42.903 13.795 1.00 50.38 115 ASP A N 1
ATOM 943 C CA . ASP A 1 115 ? -23.262 43.027 12.548 1.00 50.38 115 ASP A CA 1
ATOM 944 C C . ASP A 1 115 ? -24.358 44.074 12.762 1.00 50.38 115 ASP A C 1
ATOM 946 O O . ASP A 1 115 ? -25.178 43.936 13.674 1.00 50.38 115 ASP A O 1
ATOM 950 N N . THR A 1 116 ? -24.428 45.104 11.922 1.00 50.41 116 THR A N 1
ATOM 951 C CA . THR A 1 116 ? -25.732 45.545 11.413 1.00 50.41 116 THR A CA 1
ATOM 952 C C . THR A 1 116 ? -25.580 46.325 10.117 1.00 50.41 116 THR A C 1
ATOM 954 O O . THR A 1 116 ? -24.796 47.261 9.997 1.00 50.41 116 THR A O 1
ATOM 957 N N . GLU A 1 117 ? -26.354 45.862 9.150 1.00 43.09 117 GLU A N 1
ATOM 958 C CA . GLU A 1 117 ? -26.597 46.419 7.835 1.00 43.09 117 GLU A CA 1
ATOM 959 C C . GLU A 1 117 ? -27.347 47.764 7.918 1.00 43.09 117 GLU A C 1
ATOM 961 O O . GLU A 1 117 ? -28.254 47.912 8.742 1.00 43.09 117 GLU A O 1
ATOM 966 N N . VAL A 1 118 ? -26.966 48.677 7.007 1.00 41.12 118 VAL A N 1
ATOM 967 C CA . VAL A 1 118 ? -27.705 49.748 6.281 1.00 41.12 118 VAL A CA 1
ATOM 968 C C . VAL A 1 118 ? -26.879 51.030 6.202 1.00 41.12 118 VAL A C 1
ATOM 970 O O . VAL A 1 118 ? -26.649 51.676 7.246 1.00 41.12 118 VAL A O 1
#

Foldseek 3Di:
DVVVVVVVVVVVVVVLVVQVVVLVVLLVVLVVVVVVCCVVDPADPVLVVLNVVLVVCVSVDPHSVRSVVSSCVSPPDPPPPPCPVPDDDDDDDPDDDPPPPPPDPPDPDDPDDDDDDD

pLDDT: mean 73.04, std 22.78, range [37.22, 97.5]

Radius of gyration: 25.78 Å; chains: 1; bounding box: 62×60×60 Å

Sequence (118 aa):
AMLRHSVQETSKMLTGFDDEITKGRLMHQLTSRYFTMQKQEKTTKRQDWDWKRLCEGYLALPDNMAIQKRFDAIIPPERRLVVDADDVCYEGEWKSRLHISRQTKQHPGDPGCLDTEV

Organism: NCBI:txid327968